Protein AF-A0A3N0IVE5-F1 (afdb_monomer)

Nearest PDB structures (foldseek):
  4pde-assembly1_A-2  TM=8.584E-01  e=3.180E-04  Escherichia coli
  2pw9-assembly1_B  TM=7.715E-01  e=1.729E-04  Desulfotalea psychrophila LSv54
  2pw9-assembly2_D  TM=7.798E-01  e=3.180E-04  Desulfotalea psychrophila LSv54
  2pw9-assembly2_C  TM=7.897E-01  e=9.522E-04  Desulfotalea psychrophila LSv54
  2pw9-assembly1_A  TM=7.682E-01  e=7.931E-04  Desulfotalea psychrophila LSv54

Secondary structure (DSSP, 8-state):
-HHHHHHHHHHHHHTEEEEEEEEEETTEEEEEEEEEE--EEEEEEETTEEEEEEEE-SS-HHHHHHHHHHHTTS-SSGGG-----EEE-SSEEEE-

Foldseek 3Di:
DVVVVVVVVVQVVQQKDWDWDWDQDPVGIDIDIDIDGDWAKEFEDDPPHTDDIDTDGRDPVQVVNQVCCCVVVVDVDPVVDPDWDWDDDPHYIYID

Radius of gyration: 17.75 Å; Cα contacts (8 Å, |Δi|>4): 126; chains: 1; bounding box: 40×24×54 Å

Sequence (96 aa):
MTALCDEVEEVGAASMREVEALLVTEAGCARRTEVVAVEMRADVAVDGVAWTSAALSPGDWEDYAFGAAFAGGLIARADEVAGVDVRVTDDAAALD

Solvent-accessible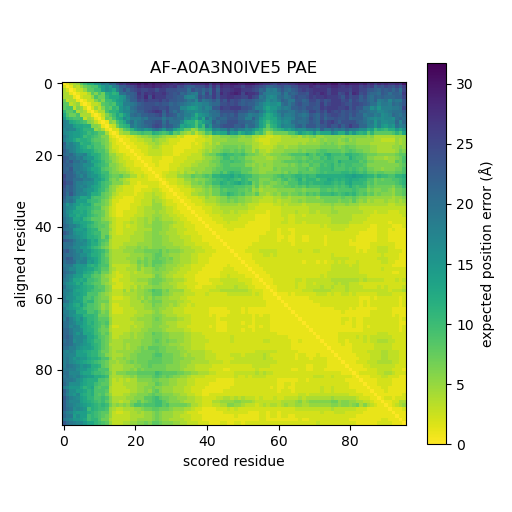 surface area (backbon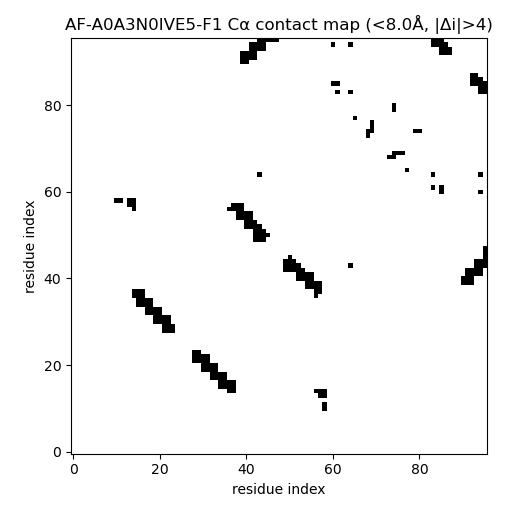e atoms only — not comparable to full-atom values): 5764 Å² total; per-residue (Å²): 116,66,68,68,52,55,54,51,54,54,50,55,52,70,20,44,43,80,43,87,41,74,51,73,52,97,93,46,73,46,81,44,81,43,80,41,77,41,80,30,44,34,41,33,30,55,92,82,40,83,72,52,70,47,80,37,57,55,63,67,59,63,62,47,49,55,53,47,36,42,76,71,65,76,34,94,52,76,88,76,56,94,71,73,51,79,48,77,57,100,70,36,36,40,38,55

Structure (mmCIF, N/CA/C/O backbone):
data_AF-A0A3N0IVE5-F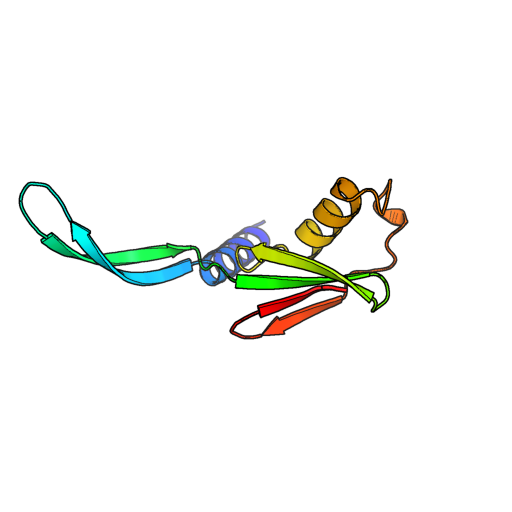1
#
_entry.id   AF-A0A3N0IVE5-F1
#
loop_
_atom_site.group_PDB
_atom_site.id
_atom_site.type_symbol
_atom_site.label_atom_id
_atom_site.label_alt_id
_atom_site.label_comp_id
_atom_site.label_asym_id
_atom_site.label_entity_id
_atom_site.label_seq_id
_atom_site.pdbx_PDB_ins_code
_atom_site.Cartn_x
_atom_site.Cartn_y
_atom_site.Cartn_z
_atom_site.occupancy
_atom_site.B_iso_or_equiv
_atom_site.auth_seq_id
_atom_site.auth_comp_id
_atom_site.auth_asym_id
_atom_site.auth_atom_id
_atom_site.pdbx_PDB_model_num
ATOM 1 N N . MET A 1 1 ? -23.676 -5.853 -14.089 1.00 52.56 1 MET A N 1
ATOM 2 C CA . MET A 1 1 ? -23.654 -4.744 -13.113 1.00 52.56 1 MET A CA 1
ATOM 3 C C . MET A 1 1 ? -23.676 -5.271 -11.685 1.00 52.56 1 MET A C 1
ATOM 5 O O . MET A 1 1 ? -22.912 -4.760 -10.897 1.00 52.56 1 MET A O 1
ATOM 9 N N . THR A 1 2 ? -24.447 -6.320 -11.376 1.00 53.06 2 THR A N 1
ATOM 10 C CA . THR A 1 2 ? -24.469 -6.969 -10.048 1.00 53.06 2 THR A CA 1
ATOM 11 C C . THR A 1 2 ? -23.131 -7.611 -9.652 1.00 53.06 2 THR A C 1
ATOM 13 O O . THR A 1 2 ? -22.632 -7.321 -8.582 1.00 53.06 2 THR A O 1
ATOM 16 N N . ALA A 1 3 ? -22.475 -8.347 -10.561 1.00 49.03 3 ALA A N 1
ATOM 17 C CA . ALA A 1 3 ? -21.193 -9.011 -10.270 1.00 49.03 3 ALA A CA 1
ATOM 18 C C . ALA A 1 3 ? -20.044 -8.053 -9.884 1.00 49.03 3 ALA A C 1
ATOM 20 O O . ALA A 1 3 ? -19.261 -8.364 -9.002 1.00 49.03 3 ALA A O 1
ATOM 21 N N . LEU A 1 4 ? -19.989 -6.865 -10.500 1.00 41.88 4 LEU A N 1
ATOM 22 C CA . LEU A 1 4 ? -19.013 -5.820 -10.156 1.00 41.88 4 LEU A CA 1
ATOM 23 C C . LEU A 1 4 ? -19.273 -5.212 -8.771 1.00 41.88 4 LEU A C 1
ATOM 25 O O . LEU A 1 4 ? -18.346 -4.733 -8.138 1.00 41.88 4 LEU A O 1
ATOM 29 N N . CYS A 1 5 ? -20.526 -5.184 -8.312 1.00 43.59 5 CYS A N 1
ATOM 30 C CA . CYS A 1 5 ? -20.848 -4.707 -6.969 1.00 43.59 5 CYS A CA 1
ATOM 31 C C . CYS A 1 5 ? -20.506 -5.763 -5.911 1.00 43.59 5 CYS A C 1
ATOM 33 O O . CYS A 1 5 ? -19.964 -5.406 -4.872 1.00 43.59 5 CYS A O 1
ATOM 35 N N . ASP A 1 6 ? -20.764 -7.038 -6.208 1.00 38.81 6 ASP A N 1
ATOM 36 C CA . ASP A 1 6 ? -20.477 -8.153 -5.299 1.00 38.81 6 ASP A CA 1
ATOM 37 C C . ASP A 1 6 ? -18.954 -8.337 -5.088 1.00 38.81 6 ASP A C 1
ATOM 39 O O . ASP A 1 6 ? -18.508 -8.520 -3.958 1.00 38.81 6 ASP A O 1
ATOM 43 N N . GLU A 1 7 ? -18.135 -8.194 -6.142 1.00 47.25 7 GLU A N 1
ATOM 44 C CA . GLU A 1 7 ? -16.661 -8.238 -6.039 1.00 47.25 7 GLU A CA 1
ATOM 45 C C . GLU A 1 7 ? -16.089 -7.072 -5.208 1.00 47.25 7 GLU A C 1
ATOM 47 O O . GLU A 1 7 ? -15.153 -7.254 -4.431 1.00 47.25 7 GLU A O 1
ATOM 52 N N . VAL A 1 8 ? -16.671 -5.872 -5.320 1.00 54.31 8 VAL A N 1
ATOM 53 C CA . VAL A 1 8 ? -16.246 -4.691 -4.545 1.00 54.31 8 VAL A CA 1
ATOM 54 C C . VAL A 1 8 ? -16.595 -4.836 -3.058 1.00 54.31 8 VAL A C 1
ATOM 56 O O . VAL A 1 8 ? -15.814 -4.412 -2.204 1.00 54.31 8 VAL A O 1
ATOM 59 N N . GLU A 1 9 ? -17.730 -5.456 -2.723 1.00 52.03 9 GLU A N 1
ATOM 60 C CA . GLU A 1 9 ? -18.087 -5.758 -1.328 1.00 52.03 9 GLU A CA 1
ATOM 61 C C . GLU A 1 9 ? -17.141 -6.795 -0.698 1.00 52.03 9 GLU A C 1
ATOM 63 O O . GLU A 1 9 ? -16.771 -6.655 0.470 1.00 52.03 9 GLU A O 1
ATOM 68 N N . GLU A 1 10 ? -16.694 -7.795 -1.463 1.00 50.66 10 GLU A N 1
ATOM 69 C CA . GLU A 1 10 ? -15.789 -8.847 -0.982 1.00 50.66 10 GLU A CA 1
ATOM 70 C C . GLU A 1 10 ? -14.359 -8.325 -0.732 1.00 50.66 10 GLU A C 1
ATOM 72 O O . GLU A 1 10 ? -13.757 -8.624 0.303 1.00 50.66 10 GLU A O 1
ATOM 77 N N . VAL A 1 11 ? -13.839 -7.458 -1.612 1.00 53.75 11 VAL A N 1
ATOM 78 C CA . VAL A 1 11 ? -12.535 -6.788 -1.421 1.00 53.75 11 VAL A CA 1
ATOM 79 C C . VAL A 1 11 ? -12.599 -5.760 -0.285 1.00 53.75 11 VAL A C 1
ATOM 81 O O . VAL A 1 11 ? -11.697 -5.701 0.552 1.00 53.75 11 VAL A O 1
ATOM 84 N N . GLY A 1 12 ? -13.701 -5.008 -0.178 1.00 53.75 12 GLY A N 1
ATOM 85 C CA . GLY A 1 12 ? -13.950 -4.106 0.948 1.00 53.75 12 GLY A CA 1
ATOM 86 C C . GLY A 1 12 ? -13.951 -4.834 2.297 1.00 53.75 12 GLY A C 1
ATOM 87 O O . GLY A 1 12 ? -13.379 -4.334 3.267 1.00 53.75 12 GLY A O 1
ATOM 88 N N . ALA A 1 13 ? -14.509 -6.048 2.353 1.00 54.12 13 ALA A N 1
ATOM 89 C CA . ALA A 1 13 ? -14.518 -6.880 3.555 1.00 54.12 13 ALA A CA 1
ATOM 90 C C . ALA A 1 13 ? -13.117 -7.379 3.965 1.00 54.12 13 ALA A C 1
ATOM 92 O O . ALA A 1 13 ? -12.845 -7.477 5.160 1.00 54.12 13 ALA A O 1
ATOM 93 N N . ALA A 1 14 ? -12.208 -7.630 3.014 1.00 63.00 14 ALA A N 1
ATOM 94 C CA . ALA A 1 14 ? -10.830 -8.050 3.302 1.00 63.00 14 ALA A CA 1
ATOM 95 C C . ALA A 1 14 ? -9.976 -6.94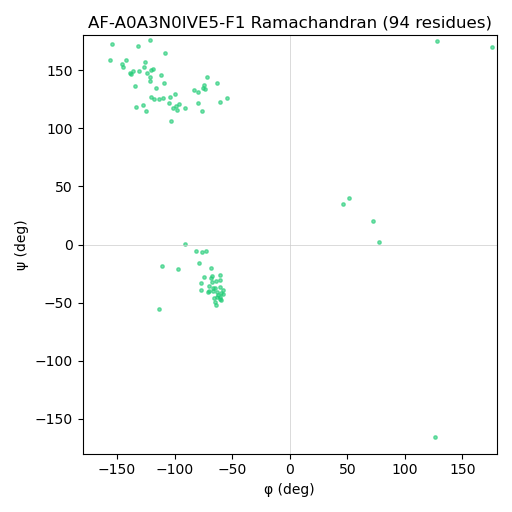9 3.968 1.00 63.00 14 ALA A C 1
ATOM 97 O O . ALA A 1 14 ? -8.974 -7.242 4.622 1.00 63.00 14 ALA A O 1
ATOM 98 N N . SER A 1 15 ? -10.383 -5.683 3.836 1.00 77.88 15 SER A N 1
ATOM 99 C CA . SER A 1 15 ? -9.676 -4.524 4.398 1.00 77.88 15 SER A CA 1
ATOM 100 C C . SER A 1 15 ? -10.139 -4.124 5.804 1.00 77.88 15 SER A C 1
ATOM 102 O O . SER A 1 15 ? -9.608 -3.175 6.380 1.00 77.88 15 SER A O 1
ATOM 104 N N . MET A 1 16 ? -11.103 -4.844 6.385 1.00 89.06 16 MET A N 1
ATOM 105 C CA . MET A 1 16 ? -11.673 -4.552 7.700 1.00 89.06 16 MET A CA 1
ATOM 106 C C . MET A 1 16 ? -11.550 -5.765 8.624 1.00 89.06 16 MET A C 1
ATOM 108 O O . MET A 1 16 ? -11.630 -6.911 8.190 1.00 89.06 16 MET A O 1
ATOM 112 N N . ARG A 1 17 ? -11.389 -5.533 9.929 1.00 88.81 17 ARG A N 1
ATOM 113 C CA . ARG A 1 17 ? -11.397 -6.605 10.935 1.00 88.81 17 ARG A CA 1
ATOM 114 C C . ARG A 1 17 ? -12.154 -6.212 12.191 1.00 88.81 17 ARG A C 1
ATOM 116 O O . ARG A 1 17 ? -12.125 -5.053 12.606 1.00 88.81 17 ARG A O 1
ATOM 123 N N . GLU A 1 18 ? -12.778 -7.197 12.826 1.00 93.50 18 GLU A N 1
ATOM 124 C CA . GLU A 1 18 ? -13.333 -7.030 14.166 1.00 93.50 18 GLU A CA 1
ATOM 125 C C . GLU A 1 18 ? -12.219 -7.036 15.217 1.00 93.50 18 GLU A C 1
ATOM 127 O O . GLU A 1 18 ? -11.316 -7.875 15.195 1.00 93.50 18 GLU A O 1
ATOM 132 N N . VAL A 1 19 ? -12.289 -6.097 16.157 1.00 93.19 19 VAL A N 1
ATOM 133 C CA . VAL A 1 19 ? -11.380 -6.001 17.300 1.00 93.19 19 VAL A CA 1
ATOM 134 C C . VAL A 1 19 ? -12.154 -5.699 18.574 1.00 93.19 19 VAL A C 1
ATOM 136 O O . VAL A 1 19 ? -13.167 -4.999 18.564 1.00 93.19 19 VAL A O 1
ATOM 139 N N . GLU A 1 20 ? -11.645 -6.188 19.700 1.00 95.81 20 GLU A N 1
ATOM 140 C CA . GLU A 1 20 ? -12.075 -5.696 21.003 1.00 95.81 20 GLU A CA 1
ATOM 141 C C . GLU A 1 20 ? -11.363 -4.376 21.309 1.00 95.81 20 GLU A C 1
ATOM 143 O O . GLU A 1 20 ? -10.134 -4.308 21.370 1.00 95.81 20 GLU A O 1
ATOM 148 N N . ALA A 1 21 ? -12.146 -3.326 21.536 1.00 92.25 21 ALA A N 1
ATOM 149 C CA . ALA A 1 21 ? -11.666 -1.997 21.866 1.00 92.25 21 ALA A CA 1
ATOM 150 C C . ALA A 1 21 ? -12.166 -1.556 23.246 1.00 92.25 21 ALA A C 1
ATOM 152 O O . ALA A 1 21 ? -13.241 -1.943 23.718 1.00 92.25 21 ALA A O 1
ATOM 153 N N . LEU A 1 22 ? -11.375 -0.707 23.902 1.00 95.38 22 LEU A N 1
ATOM 154 C CA . LEU A 1 22 ? -11.768 -0.038 25.135 1.00 95.38 22 LEU A CA 1
ATOM 155 C C . LEU A 1 22 ? -12.134 1.411 24.815 1.00 95.38 22 LEU A C 1
ATOM 157 O O . LEU A 1 22 ? -11.257 2.241 24.584 1.00 95.38 22 LEU A O 1
ATOM 161 N N . LEU A 1 23 ? -13.427 1.726 24.843 1.00 93.38 23 LEU A N 1
ATOM 162 C CA . LEU A 1 23 ? -13.884 3.105 24.745 1.00 93.38 23 LEU A CA 1
ATOM 163 C C . LEU A 1 23 ? -13.657 3.791 26.092 1.00 93.38 23 LEU A C 1
ATOM 165 O O . LEU A 1 23 ? -14.281 3.424 27.089 1.00 93.38 23 LEU A O 1
ATOM 169 N N . VAL A 1 24 ? -12.770 4.783 26.117 1.00 95.56 24 VAL A N 1
ATOM 170 C CA . VAL A 1 24 ? -12.471 5.588 27.306 1.00 95.56 24 VAL A CA 1
ATOM 171 C C . VAL A 1 24 ? -13.144 6.947 27.172 1.00 95.56 24 VAL A C 1
ATOM 173 O O . VAL A 1 24 ? -12.967 7.648 26.180 1.00 95.56 24 VAL A O 1
ATOM 176 N N . THR A 1 25 ? -13.919 7.318 28.185 1.00 95.12 25 THR A N 1
ATOM 177 C CA . THR A 1 25 ? -14.616 8.604 28.285 1.00 95.12 25 THR A CA 1
ATOM 178 C C . THR A 1 25 ? -14.379 9.207 29.667 1.00 95.12 25 THR A C 1
ATOM 180 O O . THR A 1 25 ? -13.898 8.526 30.573 1.00 95.12 25 THR A O 1
ATOM 183 N N . GLU A 1 26 ? -14.778 10.461 29.872 1.00 96.50 26 GLU A N 1
ATOM 184 C CA . GLU A 1 26 ? -14.742 11.083 31.204 1.00 96.50 26 GLU A CA 1
ATOM 185 C C . GLU A 1 26 ? -15.612 10.338 32.236 1.00 96.50 26 GLU A C 1
ATOM 187 O O . GLU A 1 26 ? -15.309 10.357 33.426 1.00 96.50 26 GLU A O 1
ATOM 192 N N . ALA A 1 27 ? -16.661 9.633 31.793 1.00 94.94 27 ALA A N 1
ATOM 193 C CA . ALA A 1 27 ? -17.557 8.858 32.653 1.00 94.94 27 ALA A CA 1
ATOM 194 C C . ALA A 1 27 ? -17.011 7.464 33.029 1.00 94.94 27 ALA A C 1
ATOM 196 O O . ALA A 1 27 ? -17.632 6.754 33.821 1.00 94.94 27 ALA A O 1
ATOM 197 N N . GLY A 1 28 ? -15.869 7.059 32.464 1.00 95.50 28 GLY A N 1
ATOM 198 C CA . GLY A 1 28 ? -15.264 5.744 32.663 1.00 95.50 28 GLY A CA 1
ATOM 199 C C . GLY A 1 28 ? -14.968 5.020 31.351 1.00 95.50 28 GLY A C 1
ATOM 200 O O . GLY A 1 28 ? -14.959 5.623 30.273 1.00 95.50 28 GLY A O 1
ATOM 201 N N . CYS A 1 29 ? -14.706 3.713 31.443 1.00 95.69 29 CYS A N 1
ATOM 202 C CA . CYS A 1 29 ? -14.338 2.879 30.303 1.00 95.69 29 CYS A CA 1
ATOM 203 C C . CYS A 1 29 ? -15.302 1.704 30.084 1.00 95.69 29 CYS A C 1
ATOM 205 O O . CYS A 1 29 ? -15.805 1.104 31.035 1.00 95.69 29 CYS A O 1
ATOM 207 N N . ALA A 1 30 ? -15.545 1.371 28.816 1.00 95.75 30 ALA A N 1
ATOM 208 C CA . ALA A 1 30 ? -16.389 0.252 28.411 1.00 95.75 30 ALA A CA 1
ATOM 209 C C . ALA A 1 30 ? -15.717 -0.555 27.296 1.00 95.75 30 ALA A C 1
ATOM 211 O O . ALA A 1 30 ? -15.169 0.014 26.351 1.00 95.75 30 ALA A O 1
ATOM 212 N N . ARG A 1 31 ? -15.768 -1.887 27.403 1.00 96.19 31 ARG A N 1
ATOM 213 C CA . ARG A 1 31 ? -15.369 -2.775 26.303 1.00 96.19 31 ARG A CA 1
ATOM 214 C C . ARG A 1 31 ? -16.447 -2.764 25.227 1.00 96.19 31 ARG A C 1
ATOM 216 O O . ARG A 1 31 ? -17.632 -2.836 25.557 1.00 96.19 31 ARG A O 1
ATOM 223 N N . ARG A 1 32 ? -16.037 -2.709 23.965 1.00 94.88 32 ARG A N 1
ATOM 224 C CA . ARG A 1 32 ? -16.918 -2.854 22.804 1.00 94.88 32 ARG A CA 1
ATOM 225 C C . ARG A 1 32 ? -16.196 -3.576 21.672 1.00 94.88 32 ARG A C 1
ATOM 227 O O . ARG A 1 32 ? -14.976 -3.489 21.572 1.00 94.88 32 ARG A O 1
ATOM 234 N N . THR A 1 33 ? -16.955 -4.254 20.824 1.00 94.88 33 THR A N 1
ATOM 235 C CA . THR A 1 33 ? -16.455 -4.754 19.540 1.00 94.88 33 THR A CA 1
ATOM 236 C C . THR A 1 33 ? -16.536 -3.628 18.518 1.00 94.88 33 THR A C 1
ATOM 238 O O . THR A 1 33 ? -17.560 -2.946 18.432 1.00 94.88 33 THR A O 1
ATOM 241 N N . GLU A 1 34 ? -15.465 -3.422 17.761 1.00 92.88 34 GLU A N 1
ATOM 242 C CA . GLU A 1 34 ? -15.402 -2.461 16.661 1.00 92.88 34 GLU A CA 1
ATOM 243 C C . GLU A 1 34 ? -14.929 -3.137 15.384 1.00 92.88 34 GLU A C 1
ATOM 245 O O . GLU A 1 34 ? -14.175 -4.104 15.434 1.00 92.88 34 GLU A O 1
ATOM 250 N N . VAL A 1 35 ? -15.341 -2.586 14.246 1.00 91.88 35 VAL A N 1
ATOM 251 C CA . VAL A 1 35 ? -14.804 -2.943 12.935 1.00 91.88 35 VAL A CA 1
ATOM 252 C C . VAL A 1 35 ? -13.828 -1.841 12.540 1.00 91.88 35 VAL A C 1
ATOM 254 O O . VAL A 1 35 ? -14.222 -0.680 12.424 1.00 91.88 35 VAL A O 1
ATOM 257 N N . VAL A 1 36 ? -12.556 -2.191 12.376 1.00 91.44 36 VAL A N 1
ATOM 258 C CA . VAL A 1 36 ? -11.478 -1.243 12.066 1.00 91.44 36 VAL A CA 1
ATOM 259 C C . VAL A 1 36 ? -10.811 -1.600 10.749 1.00 91.44 36 VAL A C 1
ATOM 261 O O . VAL A 1 36 ? -10.736 -2.776 10.392 1.00 91.44 36 VAL A O 1
ATOM 264 N N . ALA A 1 37 ? -10.298 -0.586 10.055 1.00 91.69 37 ALA A N 1
ATOM 265 C CA . ALA A 1 37 ? -9.476 -0.795 8.873 1.00 91.69 37 ALA A CA 1
ATOM 266 C C . ALA A 1 37 ? -8.191 -1.550 9.240 1.00 91.69 37 ALA A C 1
ATOM 268 O O . ALA A 1 37 ? -7.566 -1.292 10.275 1.00 91.69 37 ALA A O 1
ATOM 269 N N . VAL A 1 38 ? -7.813 -2.492 8.386 1.00 91.38 38 VAL A N 1
ATOM 270 C CA . VAL A 1 38 ? -6.536 -3.192 8.441 1.00 91.38 38 VAL A CA 1
ATOM 271 C C . VAL A 1 38 ? -5.480 -2.288 7.818 1.00 91.38 38 VAL A C 1
ATOM 273 O O . VAL A 1 38 ? -5.667 -1.750 6.729 1.00 91.38 38 VAL A O 1
ATOM 276 N N . GLU A 1 39 ? -4.367 -2.131 8.525 1.00 92.88 39 GLU A N 1
ATOM 277 C CA . GLU A 1 39 ? -3.155 -1.505 8.013 1.00 92.88 39 GLU A CA 1
ATOM 278 C C . GLU A 1 39 ? -2.137 -2.616 7.744 1.00 92.88 39 GLU A C 1
ATOM 280 O O . GLU A 1 39 ? -1.808 -3.395 8.641 1.00 92.88 39 GLU A O 1
ATOM 285 N N . MET A 1 40 ? -1.678 -2.709 6.501 1.00 93.50 40 MET A N 1
ATOM 286 C CA . MET A 1 40 ? -0.739 -3.710 6.014 1.00 93.50 40 MET A CA 1
ATOM 287 C C . MET A 1 40 ? 0.498 -3.018 5.449 1.00 93.50 40 MET A C 1
ATOM 289 O O . MET A 1 40 ? 0.411 -1.988 4.780 1.00 93.50 40 MET A O 1
ATOM 293 N N . ARG A 1 41 ? 1.673 -3.596 5.697 1.00 96.31 41 ARG A N 1
ATOM 294 C CA . ARG A 1 41 ? 2.910 -3.124 5.074 1.00 96.31 41 ARG A CA 1
ATOM 295 C C . ARG A 1 41 ? 2.942 -3.542 3.606 1.00 96.31 41 ARG A C 1
ATOM 297 O O . ARG A 1 41 ? 2.747 -4.712 3.303 1.00 96.31 41 ARG A O 1
ATOM 304 N N . ALA A 1 42 ? 3.300 -2.624 2.723 1.00 97.31 42 ALA A N 1
ATOM 305 C CA . ALA A 1 42 ? 3.636 -2.917 1.342 1.00 97.31 42 ALA A CA 1
ATOM 306 C C . ALA A 1 42 ? 5.061 -2.466 1.031 1.00 97.31 42 ALA A C 1
ATOM 308 O O . ALA A 1 42 ? 5.412 -1.310 1.271 1.00 97.31 42 ALA A O 1
ATOM 309 N N . ASP A 1 43 ? 5.869 -3.376 0.501 1.00 97.81 43 ASP A N 1
ATOM 310 C CA . ASP A 1 43 ? 7.200 -3.084 -0.022 1.00 97.81 43 ASP A CA 1
ATOM 311 C C . ASP A 1 43 ? 7.123 -2.968 -1.546 1.00 97.81 43 ASP A C 1
ATOM 313 O O . ASP A 1 43 ? 6.574 -3.850 -2.204 1.00 97.81 43 ASP A O 1
ATOM 317 N N . VAL A 1 44 ? 7.669 -1.887 -2.100 1.00 98.06 44 VAL A N 1
ATOM 318 C CA . VAL A 1 44 ? 7.638 -1.594 -3.535 1.00 98.06 44 VAL A CA 1
ATOM 319 C C . VAL A 1 44 ? 9.054 -1.652 -4.091 1.00 98.06 44 VAL A C 1
ATOM 321 O O . VAL A 1 44 ? 9.957 -0.959 -3.603 1.00 98.06 44 VAL A O 1
ATOM 324 N N . ALA A 1 45 ? 9.239 -2.469 -5.116 1.00 98.38 45 ALA A N 1
ATOM 325 C CA . ALA A 1 45 ? 10.417 -2.515 -5.958 1.00 98.38 45 ALA A CA 1
ATOM 326 C C . ALA A 1 45 ? 10.098 -1.953 -7.351 1.00 98.38 45 ALA A C 1
ATOM 328 O O . ALA A 1 45 ? 8.943 -1.720 -7.690 1.00 98.38 45 ALA A O 1
ATOM 329 N N . VAL A 1 46 ? 11.148 -1.647 -8.105 1.00 97.94 46 VAL A N 1
ATOM 330 C CA . VAL A 1 46 ? 11.077 -1.270 -9.517 1.00 97.94 46 VAL A CA 1
ATOM 331 C C . VAL A 1 46 ? 12.152 -2.069 -10.229 1.00 97.94 46 VAL A C 1
ATOM 333 O O . VAL A 1 46 ? 13.334 -1.936 -9.894 1.00 97.94 46 VAL A O 1
ATOM 336 N N . ASP A 1 47 ? 11.750 -2.916 -11.172 1.00 97.06 47 ASP A N 1
ATOM 337 C CA . ASP A 1 47 ? 12.645 -3.840 -11.879 1.00 97.06 47 ASP A CA 1
ATOM 338 C C . ASP A 1 47 ? 13.499 -4.690 -10.908 1.00 97.06 47 ASP A C 1
ATOM 340 O O . ASP A 1 47 ? 14.705 -4.896 -11.095 1.00 97.06 47 ASP A O 1
ATOM 344 N N . GLY A 1 48 ? 12.887 -5.149 -9.813 1.00 97.00 48 GLY A N 1
ATOM 345 C CA . GLY A 1 48 ? 13.515 -5.945 -8.760 1.00 97.00 48 GLY A CA 1
ATOM 346 C C . GLY A 1 48 ? 14.385 -5.153 -7.778 1.00 97.00 48 GLY A C 1
ATOM 347 O O . GLY A 1 48 ? 14.990 -5.746 -6.877 1.00 97.00 48 GLY A O 1
ATOM 348 N N . VAL A 1 49 ? 14.476 -3.826 -7.913 1.00 97.88 49 VAL A N 1
ATOM 349 C CA . VAL A 1 49 ? 15.247 -2.959 -7.010 1.00 97.88 49 VAL A CA 1
ATOM 350 C C . VAL A 1 49 ? 14.321 -2.315 -5.988 1.00 97.88 49 VAL A C 1
ATOM 352 O O . VAL A 1 49 ? 13.433 -1.549 -6.345 1.00 97.88 49 VAL A O 1
ATOM 355 N N . ALA A 1 50 ? 14.559 -2.582 -4.701 1.00 97.62 50 ALA A N 1
ATOM 356 C CA . ALA A 1 50 ? 13.789 -1.985 -3.612 1.00 97.62 50 ALA A CA 1
ATOM 357 C C . ALA A 1 50 ? 13.783 -0.450 -3.707 1.00 97.62 50 ALA A C 1
ATOM 359 O O . ALA A 1 50 ? 14.842 0.182 -3.746 1.00 97.62 50 ALA A O 1
ATOM 360 N N . TRP A 1 51 ? 12.587 0.134 -3.710 1.00 98.00 51 TRP A N 1
ATOM 361 C CA . TRP A 1 51 ? 12.386 1.564 -3.893 1.00 98.00 51 TRP A CA 1
ATOM 362 C C . TRP A 1 51 ? 11.826 2.234 -2.637 1.00 98.00 51 TRP A C 1
ATOM 364 O O . TRP A 1 51 ? 12.434 3.171 -2.116 1.00 98.00 51 TRP A O 1
ATOM 374 N N . THR A 1 52 ? 10.693 1.754 -2.124 1.00 97.12 52 THR A N 1
ATOM 375 C CA . THR A 1 52 ? 10.040 2.328 -0.940 1.00 97.12 52 THR A CA 1
ATOM 376 C C . THR A 1 52 ? 9.184 1.294 -0.210 1.00 97.12 52 THR A C 1
ATOM 378 O O . THR A 1 52 ? 8.985 0.181 -0.688 1.00 97.12 52 THR A O 1
ATOM 381 N N . SER A 1 53 ? 8.668 1.666 0.958 1.00 96.50 53 SER A N 1
ATOM 382 C CA . SER A 1 53 ? 7.679 0.893 1.707 1.00 96.50 53 SER A CA 1
ATOM 383 C C . SER A 1 53 ? 6.606 1.819 2.265 1.00 96.50 53 SER A C 1
ATOM 385 O O . SER A 1 53 ? 6.922 2.940 2.675 1.00 96.50 53 SER A O 1
ATOM 387 N N . ALA A 1 54 ? 5.369 1.348 2.350 1.00 96.38 54 ALA A N 1
ATOM 388 C CA . ALA A 1 54 ? 4.248 2.123 2.862 1.00 96.38 54 ALA A CA 1
ATOM 389 C C . ALA A 1 54 ? 3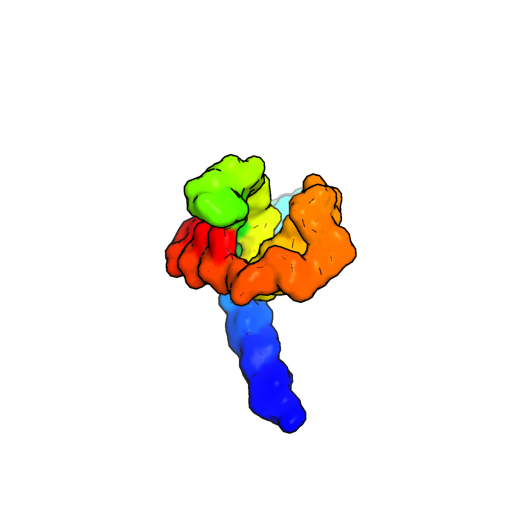.283 1.267 3.688 1.00 96.38 54 ALA A C 1
ATOM 391 O O . ALA A 1 54 ? 3.253 0.045 3.568 1.00 96.38 54 ALA A O 1
ATOM 392 N N . ALA A 1 55 ? 2.506 1.926 4.543 1.00 95.69 55 ALA A N 1
ATOM 393 C CA . ALA A 1 55 ? 1.408 1.314 5.275 1.00 95.69 55 ALA A CA 1
ATOM 394 C C . ALA A 1 55 ? 0.103 1.611 4.526 1.00 95.69 55 ALA A C 1
ATOM 396 O O . ALA A 1 55 ? -0.248 2.777 4.335 1.00 95.69 55 ALA A O 1
ATOM 397 N N . LEU A 1 56 ? -0.551 0.562 4.030 1.00 92.56 56 LEU A N 1
ATOM 398 C CA . LEU 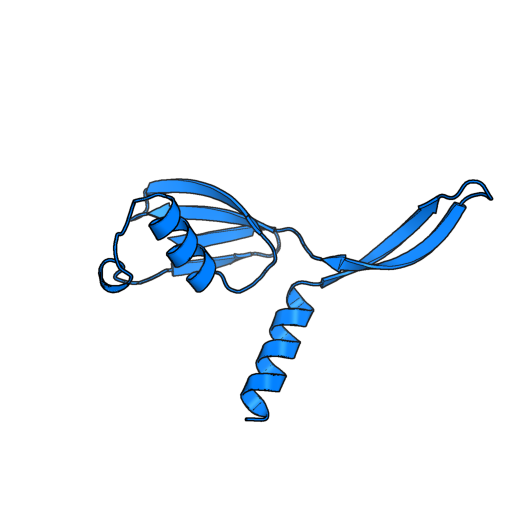A 1 56 ? -1.684 0.621 3.108 1.00 92.56 56 LEU A CA 1
ATOM 399 C C . LEU A 1 56 ? -2.866 -0.173 3.670 1.00 92.56 56 LEU A C 1
ATOM 401 O O . LEU A 1 56 ? -2.678 -1.118 4.437 1.00 92.56 56 LEU A O 1
ATOM 405 N N . SER A 1 57 ? -4.079 0.144 3.230 1.00 92.69 57 SER A N 1
ATOM 406 C CA . SER A 1 57 ? -5.185 -0.808 3.360 1.00 92.69 57 SER A CA 1
ATOM 407 C C . SER A 1 57 ? -4.993 -1.973 2.381 1.00 92.69 57 SER A C 1
ATOM 409 O O . SER A 1 57 ? -4.505 -1.740 1.275 1.00 92.69 57 SER A O 1
ATOM 411 N N . PRO A 1 58 ? -5.366 -3.213 2.748 1.00 91.94 58 PRO A N 1
ATOM 412 C CA . PRO A 1 58 ? -5.341 -4.333 1.818 1.00 91.94 58 PRO A CA 1
ATOM 413 C C . PRO A 1 58 ? -6.262 -4.118 0.615 1.00 91.94 58 PRO A C 1
ATOM 415 O O . PRO A 1 58 ? -7.463 -3.939 0.799 1.00 91.94 58 PRO A O 1
ATOM 418 N N . GLY A 1 59 ? -5.710 -4.178 -0.598 1.00 90.00 59 GLY A N 1
ATOM 419 C CA . GLY A 1 59 ? -6.459 -4.014 -1.848 1.00 90.00 59 GLY A CA 1
ATOM 420 C C . GLY A 1 59 ? -5.853 -2.959 -2.771 1.00 90.00 59 GLY A C 1
ATOM 421 O O . GLY A 1 59 ? -4.864 -2.321 -2.421 1.00 90.00 59 GLY A O 1
ATOM 422 N N . ASP A 1 60 ? -6.429 -2.821 -3.970 1.00 92.19 60 ASP A N 1
ATOM 423 C CA . ASP A 1 60 ? -6.084 -1.804 -4.981 1.00 92.19 60 ASP A CA 1
ATOM 424 C C . ASP A 1 60 ? -4.571 -1.636 -5.234 1.00 92.19 60 ASP A C 1
ATOM 426 O O . ASP A 1 60 ? -4.064 -0.542 -5.483 1.00 92.19 60 ASP A O 1
ATOM 430 N N . TRP A 1 61 ? -3.821 -2.739 -5.153 1.00 93.69 61 TRP A N 1
ATOM 431 C CA . TRP A 1 61 ? -2.357 -2.723 -5.159 1.00 93.69 61 TRP A CA 1
ATOM 432 C C . TRP A 1 61 ? -1.772 -2.185 -6.464 1.00 93.69 61 TRP A C 1
ATOM 434 O O . TRP A 1 61 ? -0.804 -1.430 -6.445 1.00 93.69 61 TRP A O 1
ATOM 444 N N . GLU A 1 62 ? -2.364 -2.570 -7.593 1.00 94.81 62 GLU A N 1
ATOM 445 C CA . GLU A 1 62 ? -1.940 -2.115 -8.916 1.00 94.81 62 GLU A CA 1
ATOM 446 C C . GLU A 1 62 ? -2.179 -0.607 -9.074 1.00 94.81 62 GLU A C 1
ATOM 448 O O . GLU A 1 62 ? -1.261 0.130 -9.437 1.00 94.81 62 GLU A O 1
ATOM 453 N N . ASP A 1 63 ? -3.359 -0.120 -8.681 1.00 95.50 63 ASP A N 1
ATOM 454 C CA . ASP A 1 63 ? -3.683 1.310 -8.676 1.00 95.50 63 ASP A CA 1
ATOM 455 C C . ASP A 1 63 ? -2.725 2.100 -7.774 1.00 95.50 63 ASP A C 1
ATOM 457 O O . ASP A 1 63 ? -2.229 3.168 -8.156 1.00 95.50 63 ASP A O 1
ATOM 461 N N . TYR A 1 64 ? -2.406 1.554 -6.595 1.00 96.06 64 TYR A N 1
ATOM 462 C CA . TYR A 1 64 ? -1.399 2.126 -5.710 1.00 96.06 64 TYR A CA 1
ATOM 463 C C . TYR A 1 64 ? -0.016 2.175 -6.375 1.00 96.06 64 TYR A C 1
ATOM 465 O O . TYR A 1 64 ? 0.633 3.219 -6.307 1.00 96.06 64 TYR A O 1
ATOM 473 N N . ALA A 1 65 ? 0.434 1.106 -7.041 1.00 97.00 65 ALA A N 1
ATOM 474 C CA . ALA A 1 65 ? 1.732 1.067 -7.720 1.00 97.00 65 ALA A CA 1
ATOM 475 C C . ALA A 1 65 ? 1.841 2.140 -8.809 1.00 97.00 65 ALA A C 1
ATOM 477 O O . ALA A 1 65 ? 2.806 2.908 -8.816 1.00 97.00 65 ALA A O 1
ATOM 478 N N . PHE A 1 66 ? 0.831 2.261 -9.677 1.00 97.69 66 PHE A N 1
ATOM 479 C CA . PHE A 1 66 ? 0.790 3.303 -10.705 1.00 97.69 66 PHE A CA 1
ATOM 480 C C . PHE A 1 66 ? 0.799 4.708 -10.095 1.00 97.69 66 PHE A C 1
ATOM 482 O O . PHE A 1 66 ? 1.569 5.574 -10.523 1.00 97.69 66 PHE A O 1
ATOM 489 N N . GLY A 1 67 ? -0.031 4.938 -9.074 1.00 97.25 67 GLY A N 1
ATOM 490 C CA . GLY A 1 67 ? -0.102 6.220 -8.378 1.00 97.25 67 GLY A CA 1
ATOM 491 C C . GLY A 1 67 ? 1.214 6.589 -7.694 1.00 97.25 67 GLY A C 1
ATOM 492 O O . GLY A 1 67 ? 1.676 7.727 -7.816 1.00 97.25 67 GLY A O 1
ATOM 493 N N . ALA A 1 68 ? 1.847 5.626 -7.023 1.00 96.94 68 ALA A N 1
ATOM 494 C CA . ALA A 1 68 ? 3.134 5.799 -6.370 1.00 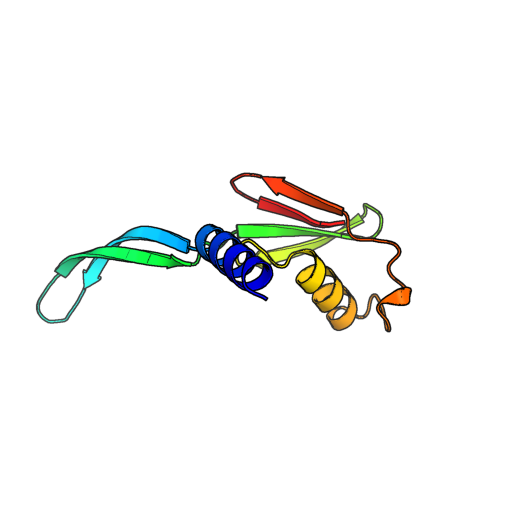96.94 68 ALA A CA 1
ATOM 495 C C . ALA A 1 68 ? 4.228 6.100 -7.398 1.00 96.94 68 ALA A C 1
ATOM 497 O O . ALA A 1 68 ? 4.906 7.117 -7.263 1.00 96.94 68 ALA A O 1
A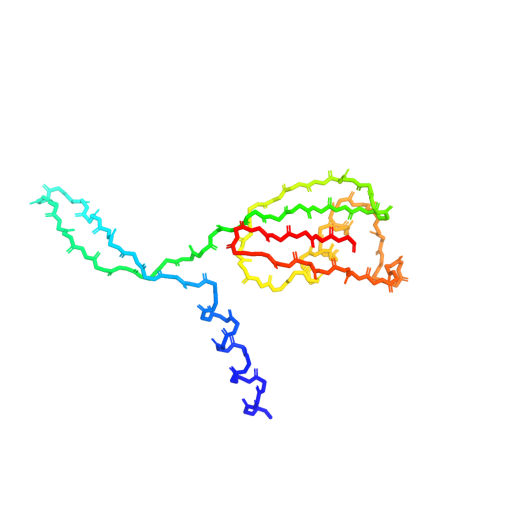TOM 498 N N . ALA A 1 69 ? 4.364 5.289 -8.451 1.00 97.56 69 ALA A N 1
ATOM 499 C CA . ALA A 1 69 ? 5.372 5.476 -9.493 1.00 97.56 69 ALA A CA 1
ATOM 500 C C . ALA A 1 69 ? 5.254 6.850 -10.171 1.00 97.56 69 ALA A C 1
ATOM 502 O O . ALA A 1 69 ? 6.259 7.543 -10.359 1.00 97.56 69 ALA A O 1
ATOM 503 N N . PHE A 1 70 ? 4.029 7.288 -10.473 1.00 98.12 70 PHE A N 1
ATOM 504 C CA . PHE A 1 70 ? 3.777 8.615 -11.029 1.00 98.12 70 PHE A CA 1
ATOM 505 C C . PHE A 1 70 ? 4.137 9.734 -10.040 1.00 98.12 70 PHE A C 1
ATOM 507 O O . PHE A 1 70 ? 4.878 10.655 -10.383 1.00 98.12 70 PHE A O 1
ATOM 514 N N . ALA A 1 71 ? 3.668 9.652 -8.791 1.00 97.56 71 ALA A N 1
ATOM 515 C CA . ALA A 1 71 ? 3.950 10.659 -7.765 1.00 97.56 71 ALA A CA 1
ATOM 516 C C . ALA A 1 71 ? 5.444 10.737 -7.399 1.00 97.56 71 ALA A C 1
ATOM 518 O O . ALA A 1 71 ? 5.952 11.812 -7.077 1.00 97.56 71 ALA A O 1
ATOM 519 N N . GLY A 1 72 ? 6.149 9.609 -7.477 1.00 96.38 72 GLY A N 1
ATOM 520 C CA . GLY A 1 72 ? 7.591 9.492 -7.286 1.00 96.38 72 GLY A CA 1
ATOM 521 C C . GLY A 1 72 ? 8.428 9.980 -8.471 1.00 96.38 72 GLY A C 1
ATOM 522 O O . GLY A 1 72 ? 9.650 10.045 -8.353 1.00 96.38 72 GLY A O 1
ATOM 523 N N . GLY A 1 73 ? 7.795 10.328 -9.597 1.00 97.56 73 GLY A N 1
ATOM 524 C CA . GLY A 1 73 ? 8.471 10.788 -10.810 1.00 97.56 73 GLY A CA 1
ATOM 525 C C . GLY A 1 73 ? 9.221 9.690 -11.567 1.00 97.56 73 GLY A C 1
ATOM 526 O O . GLY A 1 73 ? 10.123 10.010 -12.339 1.00 97.56 73 GLY A O 1
ATOM 527 N N . LEU A 1 74 ? 8.877 8.419 -11.338 1.00 97.44 74 LEU A N 1
ATOM 528 C CA . LEU A 1 74 ? 9.464 7.278 -12.048 1.00 97.44 74 LEU A CA 1
ATOM 529 C C . LEU A 1 74 ? 8.886 7.117 -13.455 1.00 97.44 74 LEU A C 1
ATOM 531 O O . LEU A 1 74 ? 9.600 6.714 -14.366 1.00 97.44 74 LEU A O 1
ATOM 535 N N . ILE A 1 75 ? 7.609 7.465 -13.620 1.00 97.88 75 ILE A N 1
ATOM 536 C CA . ILE A 1 75 ? 6.889 7.437 -14.894 1.00 97.88 75 ILE A CA 1
ATOM 537 C C . ILE A 1 75 ? 6.171 8.768 -15.109 1.00 97.88 75 ILE A C 1
ATOM 539 O O . ILE A 1 75 ? 5.723 9.407 -14.153 1.00 97.88 75 ILE A O 1
ATOM 543 N N . ALA A 1 76 ? 6.014 9.182 -16.363 1.00 98.12 76 ALA A N 1
ATOM 544 C CA . ALA A 1 76 ? 5.142 10.294 -16.731 1.00 98.12 76 ALA A CA 1
ATOM 545 C C . ALA A 1 76 ? 3.763 9.808 -17.208 1.00 98.12 76 ALA A C 1
ATOM 547 O O . ALA A 1 76 ? 2.802 10.584 -17.216 1.00 98.12 76 ALA A O 1
ATOM 548 N N . ARG A 1 77 ? 3.667 8.546 -17.639 1.00 97.88 77 ARG A N 1
ATOM 549 C CA . ARG A 1 77 ? 2.478 7.908 -18.207 1.00 97.88 77 ARG A CA 1
ATOM 550 C C . ARG A 1 77 ? 2.411 6.431 -17.829 1.00 97.88 77 ARG A C 1
ATOM 552 O O . ARG A 1 77 ? 3.427 5.790 -17.596 1.00 97.88 77 ARG A O 1
ATOM 559 N N . ALA A 1 78 ? 1.198 5.885 -17.823 1.00 95.88 78 ALA A N 1
ATOM 560 C CA . ALA A 1 78 ? 0.965 4.486 -17.468 1.00 95.88 78 ALA A CA 1
ATOM 561 C C . ALA A 1 78 ? 1.543 3.485 -18.488 1.00 95.88 78 ALA A C 1
ATOM 563 O O . ALA A 1 78 ? 1.898 2.379 -18.106 1.00 95.88 78 ALA A O 1
ATOM 564 N N . ASP A 1 79 ? 1.679 3.858 -19.766 1.00 97.06 79 ASP A N 1
ATOM 565 C CA . ASP A 1 79 ? 2.223 2.981 -20.817 1.00 97.06 79 ASP A CA 1
ATOM 566 C C . ASP A 1 79 ? 3.741 2.755 -20.716 1.00 97.06 79 ASP A C 1
ATOM 568 O O . ASP A 1 79 ? 4.296 1.947 -21.458 1.00 97.06 79 ASP A O 1
ATOM 572 N N . GLU A 1 80 ? 4.410 3.441 -19.787 1.00 97.94 80 GLU A N 1
ATOM 573 C CA . GLU A 1 80 ? 5.815 3.211 -19.443 1.00 97.94 80 GLU A CA 1
ATOM 574 C C . GLU A 1 80 ? 6.001 1.991 -18.522 1.00 97.94 80 GLU A C 1
ATOM 576 O O . GLU A 1 80 ? 7.114 1.483 -18.406 1.00 97.94 80 GLU A O 1
ATOM 581 N N . VAL A 1 81 ? 4.925 1.496 -17.899 1.00 97.25 81 VAL A N 1
ATOM 582 C CA . VAL A 1 81 ? 4.939 0.316 -17.025 1.00 97.25 81 VAL A CA 1
ATOM 583 C C . VAL A 1 81 ? 4.528 -0.914 -17.830 1.00 97.25 81 VAL A C 1
ATOM 585 O O . VAL A 1 81 ? 3.435 -0.969 -18.392 1.00 97.25 81 VAL A O 1
ATOM 588 N N . ALA A 1 82 ? 5.403 -1.920 -17.888 1.00 96.88 82 ALA A N 1
ATOM 589 C CA . ALA A 1 82 ? 5.127 -3.161 -18.618 1.00 96.88 82 ALA A CA 1
ATOM 590 C C . ALA A 1 82 ? 4.123 -4.076 -17.892 1.00 96.88 82 ALA A C 1
ATOM 592 O O . ALA A 1 82 ? 3.413 -4.849 -18.536 1.00 96.88 82 ALA A O 1
ATOM 593 N N . GLY A 1 83 ? 4.079 -3.991 -16.565 1.00 96.94 83 GLY A N 1
ATOM 594 C CA . GLY A 1 83 ? 3.184 -4.731 -15.685 1.00 96.94 83 GLY A CA 1
ATOM 595 C C . GLY A 1 83 ? 3.523 -4.443 -14.226 1.00 96.94 83 GLY A C 1
ATOM 596 O O . GLY A 1 83 ? 4.543 -3.815 -13.952 1.00 96.94 83 GLY A O 1
ATOM 597 N N . VAL A 1 84 ? 2.660 -4.897 -13.321 1.00 97.88 84 VAL A N 1
ATOM 598 C CA . VAL A 1 84 ? 2.880 -4.849 -11.872 1.00 97.88 84 VAL A CA 1
ATOM 599 C C . VAL A 1 84 ? 2.666 -6.254 -11.324 1.00 97.88 84 VAL A C 1
ATOM 601 O O . VAL A 1 84 ? 1.580 -6.824 -11.456 1.00 97.88 84 VAL A O 1
ATOM 604 N N . ASP A 1 85 ? 3.693 -6.816 -10.702 1.00 97.94 85 ASP A N 1
ATOM 605 C CA . ASP A 1 85 ? 3.626 -8.097 -10.016 1.00 97.94 85 ASP A CA 1
ATOM 606 C C . ASP A 1 85 ? 3.265 -7.877 -8.545 1.00 97.94 85 ASP A C 1
ATOM 608 O O . ASP A 1 85 ? 4.033 -7.306 -7.770 1.00 97.94 85 ASP A O 1
ATOM 612 N N . VAL A 1 86 ? 2.113 -8.401 -8.122 1.00 96.94 86 VAL A N 1
ATOM 613 C CA . VAL A 1 86 ? 1.645 -8.288 -6.735 1.00 96.94 86 VAL A CA 1
ATOM 614 C C . VAL A 1 86 ? 1.710 -9.642 -6.038 1.00 96.94 86 VAL A C 1
ATOM 616 O O . VAL A 1 86 ? 1.134 -10.633 -6.492 1.00 96.94 86 VAL A O 1
ATOM 619 N N . ARG A 1 87 ? 2.392 -9.690 -4.892 1.00 96.75 87 ARG A N 1
ATOM 620 C CA . ARG A 1 87 ? 2.494 -10.880 -4.036 1.00 96.75 87 ARG A CA 1
ATOM 621 C C . ARG A 1 87 ? 2.038 -10.516 -2.631 1.00 96.75 87 ARG A C 1
ATOM 623 O O . ARG A 1 87 ? 2.680 -9.709 -1.968 1.00 96.75 87 ARG A O 1
ATOM 630 N N . VAL A 1 88 ? 0.942 -11.114 -2.173 1.00 94.25 88 VAL A N 1
ATOM 631 C CA . VAL A 1 88 ? 0.344 -10.814 -0.864 1.00 94.25 88 VAL A CA 1
ATOM 632 C C . VAL A 1 88 ? 0.546 -11.987 0.091 1.00 94.25 88 VAL A C 1
ATOM 634 O O . VAL A 1 88 ? 0.425 -13.150 -0.293 1.00 94.25 88 VAL A O 1
ATOM 637 N N . THR A 1 89 ? 0.867 -11.664 1.337 1.00 90.75 89 THR A N 1
ATOM 638 C CA . THR A 1 89 ? 0.920 -12.572 2.488 1.00 90.75 89 THR A CA 1
ATOM 639 C C .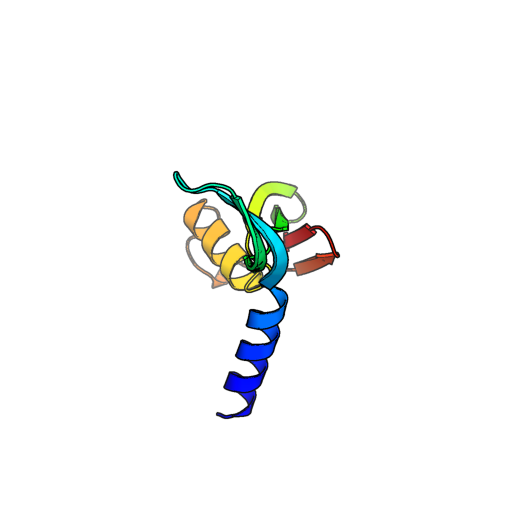 THR A 1 89 ? -0.036 -12.065 3.568 1.00 90.75 89 THR A C 1
ATOM 641 O O . THR A 1 89 ? -0.601 -10.983 3.425 1.00 90.75 89 THR A O 1
ATOM 644 N N . ASP A 1 90 ? -0.191 -12.806 4.665 1.00 84.88 90 ASP A N 1
ATOM 645 C CA . ASP A 1 90 ? -1.084 -12.407 5.764 1.00 84.88 90 ASP A CA 1
ATOM 646 C C . ASP A 1 90 ? -0.690 -11.058 6.399 1.00 84.88 90 ASP A C 1
ATOM 648 O O . ASP A 1 90 ? -1.557 -10.313 6.854 1.00 84.88 90 ASP A O 1
ATOM 652 N N . ASP A 1 91 ? 0.605 -10.720 6.391 1.00 86.56 91 ASP A N 1
ATOM 653 C CA . ASP A 1 91 ? 1.143 -9.553 7.104 1.00 86.56 91 ASP A CA 1
ATOM 654 C C . ASP A 1 91 ? 1.642 -8.426 6.180 1.00 86.56 91 ASP A C 1
ATOM 656 O O . ASP A 1 91 ? 1.836 -7.291 6.630 1.00 86.56 91 ASP A O 1
ATOM 660 N N . ALA A 1 92 ? 1.901 -8.722 4.903 1.00 94.25 92 ALA A N 1
ATOM 661 C CA . ALA A 1 92 ? 2.502 -7.767 3.976 1.00 94.25 92 ALA A CA 1
ATOM 662 C C . ALA A 1 92 ? 2.208 -8.057 2.500 1.00 94.25 92 ALA A C 1
ATOM 664 O O . ALA A 1 92 ? 1.977 -9.204 2.107 1.00 94.25 92 ALA A O 1
ATOM 665 N N . ALA A 1 93 ? 2.340 -7.019 1.676 1.00 96.50 93 ALA A N 1
ATOM 666 C CA . ALA A 1 93 ? 2.363 -7.098 0.223 1.00 96.50 93 ALA A CA 1
ATOM 667 C C . ALA A 1 93 ? 3.754 -6.738 -0.326 1.00 96.50 93 ALA A C 1
ATOM 669 O O . ALA A 1 93 ? 4.451 -5.878 0.211 1.00 96.50 93 ALA A O 1
ATOM 670 N N . ALA A 1 94 ? 4.152 -7.389 -1.413 1.00 97.81 94 ALA A N 1
ATOM 671 C CA . ALA A 1 94 ? 5.300 -7.013 -2.226 1.00 97.81 94 ALA A CA 1
ATOM 672 C C . ALA A 1 94 ? 4.810 -6.677 -3.637 1.00 97.81 94 ALA A C 1
ATOM 674 O O . ALA A 1 94 ? 4.118 -7.492 -4.253 1.00 97.81 94 ALA A O 1
ATOM 675 N N . LEU A 1 95 ? 5.152 -5.480 -4.104 1.00 98.06 95 LEU A N 1
ATOM 676 C CA . LEU A 1 95 ? 4.823 -4.956 -5.424 1.00 98.06 95 LEU A CA 1
ATOM 677 C C . LEU A 1 95 ? 6.137 -4.735 -6.179 1.00 98.06 95 LEU A C 1
ATOM 679 O O . LEU A 1 95 ? 7.082 -4.203 -5.593 1.00 98.06 95 LEU A O 1
ATOM 683 N N . ASP A 1 96 ? 6.203 -5.151 -7.437 1.00 97.69 96 ASP A N 1
ATOM 684 C CA . ASP A 1 96 ? 7.360 -4.971 -8.329 1.00 97.69 96 ASP A CA 1
ATOM 685 C C . ASP A 1 96 ? 6.892 -4.612 -9.743 1.00 97.69 96 ASP A C 1
ATOM 687 O O . ASP A 1 96 ? 5.963 -5.302 -10.227 1.00 97.69 96 ASP A O 1
#

InterPro domains:
  IPR016193 Cytidine deaminase-like [SSF53927] (17-91)

Organism: NCBI:txid242230

pLDDT: mean 88.6, std 16.19, range [38.81, 98.38]

Mean predicted aligned error: 6.98 Å